Protein AF-A0A7K3IUY4-F1 (afdb_monomer)

Solvent-accessible surface area (backbone atoms only — not comparable to full-atom values): 3540 Å² total; per-residue (Å²): 104,77,94,54,83,54,60,63,51,54,51,52,48,57,38,52,78,67,73,48,52,72,81,47,74,49,78,50,77,50,90,71,55,72,48,79,47,74,41,56,75,48,65,67,63,49,52,51,57,39,47,77,72,70,53,132

Structure (mmCIF, N/CA/C/O backbone):
data_AF-A0A7K3IUY4-F1
#
_entry.id   AF-A0A7K3IUY4-F1
#
loop_
_atom_site.group_PDB
_atom_site.id
_atom_site.type_symbol
_atom_site.label_atom_id
_atom_site.label_alt_id
_atom_site.label_comp_id
_atom_site.label_asym_id
_atom_site.label_entity_id
_atom_site.label_seq_id
_atom_site.pdbx_PDB_ins_code
_atom_site.Cartn_x
_atom_site.Cartn_y
_atom_site.Cartn_z
_atom_site.occupancy
_atom_site.B_iso_or_equiv
_atom_site.auth_seq_id
_atom_site.auth_comp_id
_atom_site.auth_asym_id
_atom_site.auth_atom_id
_atom_site.pdbx_PDB_model_num
ATOM 1 N N . MET A 1 1 ? 10.665 1.835 -14.742 1.00 41.97 1 MET A N 1
ATOM 2 C CA . MET A 1 1 ? 10.788 3.040 -13.887 1.00 41.97 1 MET A CA 1
ATOM 3 C C . MET A 1 1 ? 11.782 2.695 -12.809 1.00 41.97 1 MET A C 1
ATOM 5 O O . MET A 1 1 ? 11.637 1.637 -12.218 1.00 41.97 1 MET A O 1
ATOM 9 N N . GLU A 1 2 ? 12.817 3.517 -12.662 1.00 40.75 2 GLU A N 1
ATOM 10 C CA . GLU A 1 2 ? 13.966 3.278 -11.786 1.00 40.75 2 GLU A CA 1
ATOM 11 C C . GLU A 1 2 ? 13.545 2.849 -10.384 1.00 40.75 2 GLU A C 1
ATOM 13 O O . GLU A 1 2 ? 12.490 3.256 -9.899 1.00 40.75 2 GLU A O 1
ATOM 18 N N . ASN A 1 3 ? 14.403 2.044 -9.766 1.00 49.28 3 ASN A N 1
ATOM 19 C CA . ASN A 1 3 ? 14.355 1.547 -8.399 1.00 49.28 3 ASN A CA 1
ATOM 20 C C . ASN A 1 3 ? 14.145 2.704 -7.390 1.00 49.28 3 ASN A C 1
ATOM 22 O O . ASN A 1 3 ? 15.080 3.206 -6.769 1.00 49.28 3 ASN A O 1
ATOM 26 N N . LYS A 1 4 ? 12.907 3.210 -7.301 1.00 55.62 4 LYS A N 1
ATOM 27 C CA . LYS A 1 4 ? 12.493 4.314 -6.436 1.00 55.62 4 LYS A CA 1
ATOM 28 C C . LYS A 1 4 ? 12.172 3.716 -5.083 1.00 55.62 4 LYS A C 1
ATOM 30 O O . LYS A 1 4 ? 11.019 3.412 -4.783 1.00 55.62 4 LYS A O 1
ATOM 35 N N . SER A 1 5 ? 13.189 3.641 -4.242 1.00 58.59 5 SER A N 1
ATOM 36 C CA . SER A 1 5 ? 13.094 3.373 -2.805 1.00 58.59 5 SER A CA 1
ATOM 37 C C . SER A 1 5 ? 12.035 4.226 -2.071 1.00 58.59 5 SER A C 1
ATOM 39 O O . SER A 1 5 ? 11.649 3.877 -0.962 1.00 58.59 5 SER A O 1
ATOM 41 N N . GLY A 1 6 ? 11.492 5.284 -2.694 1.00 76.19 6 GLY A N 1
ATOM 42 C CA . GLY A 1 6 ? 10.371 6.076 -2.177 1.00 76.19 6 GLY A CA 1
ATOM 43 C C . GLY A 1 6 ? 8.958 5.595 -2.540 1.00 76.19 6 GLY A C 1
ATOM 44 O O . GLY A 1 6 ? 8.032 5.886 -1.796 1.00 76.19 6 GLY A O 1
ATOM 45 N N . ARG A 1 7 ? 8.738 4.834 -3.626 1.00 82.44 7 ARG A N 1
ATOM 46 C CA . ARG A 1 7 ? 7.360 4.524 -4.080 1.00 82.44 7 ARG A CA 1
ATOM 47 C C . ARG A 1 7 ? 6.615 3.617 -3.100 1.00 82.44 7 ARG A C 1
ATOM 49 O O . ARG A 1 7 ? 5.427 3.806 -2.871 1.00 82.44 7 ARG A O 1
ATOM 56 N N . LEU A 1 8 ? 7.318 2.646 -2.514 1.00 86.81 8 LEU A N 1
ATOM 57 C CA . LEU A 1 8 ? 6.762 1.813 -1.448 1.00 86.81 8 LEU A CA 1
ATOM 58 C C . LEU A 1 8 ? 6.455 2.656 -0.205 1.00 86.81 8 LEU A C 1
ATOM 60 O O . LEU A 1 8 ? 5.389 2.492 0.376 1.00 86.81 8 LEU A O 1
ATOM 64 N N . ALA A 1 9 ? 7.358 3.564 0.173 1.00 89.06 9 ALA A N 1
ATOM 65 C CA . ALA A 1 9 ? 7.151 4.449 1.315 1.00 89.06 9 ALA A CA 1
ATOM 66 C C . ALA A 1 9 ? 5.914 5.341 1.121 1.00 89.06 9 ALA A C 1
ATOM 68 O O . ALA A 1 9 ? 5.075 5.378 2.011 1.00 89.06 9 ALA A O 1
ATOM 69 N N . GLU A 1 10 ? 5.739 5.945 -0.061 1.00 91.50 10 GLU A N 1
ATOM 70 C CA . GLU A 1 10 ? 4.543 6.734 -0.402 1.00 91.50 10 GLU A CA 1
ATOM 71 C C . GLU A 1 10 ? 3.255 5.903 -0.268 1.00 91.50 10 GLU A C 1
ATOM 73 O O . GLU A 1 10 ? 2.270 6.370 0.297 1.00 91.50 10 GLU A O 1
ATOM 78 N N . VAL A 1 11 ? 3.247 4.653 -0.756 1.00 92.62 11 VAL A N 1
ATOM 79 C CA . VAL A 1 11 ? 2.079 3.764 -0.610 1.00 92.62 11 VAL A CA 1
ATOM 80 C C . VAL A 1 11 ? 1.787 3.481 0.861 1.00 92.62 11 VAL A C 1
ATOM 82 O O . VAL A 1 11 ? 0.638 3.569 1.287 1.00 92.62 11 VAL A O 1
ATOM 85 N N . LEU A 1 12 ? 2.810 3.128 1.641 1.00 93.38 12 LEU A N 1
ATOM 86 C CA . LEU A 1 12 ? 2.645 2.814 3.059 1.00 93.38 12 LEU A CA 1
ATOM 87 C C . LEU A 1 12 ? 2.187 4.035 3.865 1.00 93.38 12 LEU A C 1
ATOM 89 O O . LEU A 1 12 ? 1.374 3.881 4.770 1.00 93.38 12 LEU A O 1
ATOM 93 N N . GLU A 1 13 ? 2.656 5.231 3.514 1.00 95.00 13 GLU A N 1
ATOM 94 C CA . GLU A 1 13 ? 2.241 6.490 4.134 1.00 95.00 13 GLU A CA 1
ATOM 95 C C . GLU A 1 13 ? 0.767 6.803 3.850 1.00 95.00 13 GLU A C 1
ATOM 97 O O . GLU A 1 13 ? 0.016 7.086 4.780 1.00 95.00 13 GLU A O 1
ATOM 102 N N . VAL A 1 14 ? 0.316 6.656 2.599 1.00 95.50 14 VAL A N 1
ATOM 103 C CA . VAL A 1 14 ? -1.104 6.824 2.237 1.00 95.50 14 VAL A CA 1
ATOM 104 C C . VAL A 1 14 ? -1.992 5.854 3.012 1.00 95.50 14 VAL A C 1
ATOM 106 O O . VAL A 1 14 ? -3.014 6.255 3.560 1.00 95.50 14 VAL A O 1
ATOM 109 N N . LEU A 1 15 ? -1.599 4.581 3.102 1.00 95.94 15 LEU A N 1
ATOM 110 C CA . LEU A 1 15 ? -2.367 3.586 3.853 1.00 95.94 15 LEU A CA 1
ATOM 111 C C . LEU A 1 15 ? -2.359 3.876 5.364 1.00 95.94 15 LEU A C 1
ATOM 113 O O . LEU A 1 15 ? -3.385 3.712 6.021 1.00 95.94 15 LEU A O 1
ATOM 117 N N . GLY A 1 16 ? -1.228 4.332 5.909 1.00 95.81 16 GLY A N 1
ATOM 118 C CA . GLY A 1 16 ? -1.097 4.704 7.318 1.00 95.81 16 GLY A CA 1
ATOM 119 C C . GLY A 1 16 ? -1.948 5.915 7.703 1.00 95.81 16 GLY A C 1
ATOM 120 O O . GLY A 1 16 ? -2.610 5.883 8.738 1.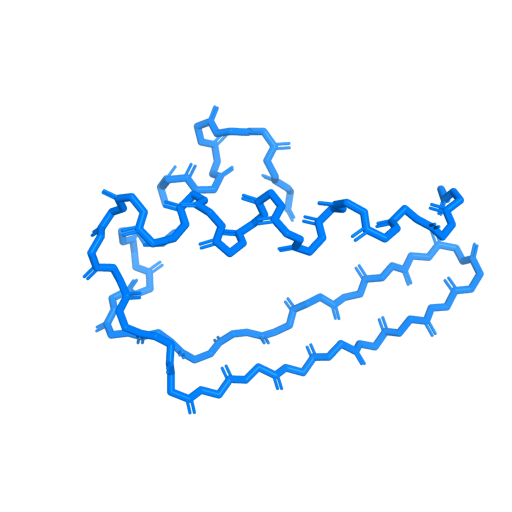00 95.81 16 GLY A O 1
ATOM 121 N N . ASN A 1 17 ? -2.001 6.943 6.850 1.00 96.69 17 ASN A N 1
ATOM 122 C CA . ASN A 1 17 ? -2.837 8.132 7.058 1.00 96.69 17 ASN A CA 1
ATOM 123 C C . ASN A 1 17 ? -4.338 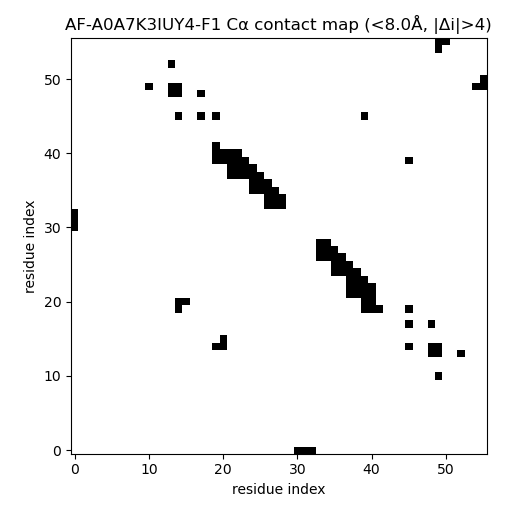7.806 7.071 1.00 96.69 17 ASN A C 1
ATOM 125 O O . ASN A 1 17 ? -5.123 8.504 7.709 1.00 96.69 17 ASN A O 1
ATOM 129 N N . GLU A 1 18 ? -4.728 6.718 6.410 1.00 96.12 18 GLU A N 1
ATOM 130 C CA . GLU A 1 18 ? -6.098 6.210 6.381 1.00 96.12 18 GLU A CA 1
ATOM 131 C C . GLU A 1 18 ? -6.415 5.216 7.509 1.00 96.12 18 GLU A C 1
ATOM 133 O O . GLU A 1 18 ? -7.488 4.607 7.501 1.00 96.12 18 GLU A O 1
ATOM 138 N N . ASP A 1 19 ? -5.512 5.035 8.477 1.00 96.19 19 ASP A N 1
ATOM 139 C CA . ASP A 1 19 ? -5.651 4.088 9.593 1.00 96.19 19 ASP A CA 1
ATOM 140 C C . ASP A 1 19 ? -5.915 2.641 9.117 1.00 96.19 19 ASP A C 1
ATOM 142 O O . ASP A 1 19 ? -6.696 1.875 9.689 1.00 96.19 19 ASP A O 1
ATOM 146 N N . LEU A 1 20 ? -5.282 2.255 8.000 1.00 97.00 20 LEU A N 1
ATOM 147 C CA . LEU A 1 20 ? -5.390 0.913 7.434 1.00 97.00 20 LEU A CA 1
ATOM 148 C C . LEU A 1 20 ? -4.292 0.008 7.986 1.00 97.00 20 LEU A C 1
ATOM 150 O O . LEU A 1 20 ? -3.101 0.188 7.727 1.00 97.00 20 LEU A O 1
ATOM 154 N N . ARG A 1 21 ? -4.698 -1.053 8.685 1.00 96.81 21 ARG A N 1
ATOM 155 C CA . ARG A 1 21 ? -3.760 -2.056 9.190 1.00 96.81 21 ARG A CA 1
ATOM 156 C C . ARG A 1 21 ? -3.337 -3.008 8.075 1.00 96.81 21 ARG A C 1
ATOM 158 O O . ARG A 1 21 ? -4.167 -3.727 7.518 1.00 96.81 21 ARG A O 1
ATOM 165 N N . ILE A 1 22 ? -2.032 -3.090 7.827 1.00 96.31 22 ILE A N 1
ATOM 166 C CA . ILE A 1 22 ? -1.424 -4.063 6.912 1.00 96.31 22 ILE A CA 1
ATOM 167 C C . ILE A 1 22 ? -1.081 -5.336 7.694 1.00 96.31 22 ILE A C 1
ATOM 169 O O . ILE A 1 22 ? -0.363 -5.289 8.688 1.00 96.31 22 ILE A O 1
ATOM 173 N N . THR A 1 23 ? -1.598 -6.480 7.246 1.00 97.00 23 THR A N 1
ATOM 174 C CA . THR A 1 23 ? -1.314 -7.798 7.845 1.00 97.00 23 THR A CA 1
ATOM 175 C C . THR A 1 23 ? -0.152 -8.499 7.145 1.00 97.00 23 THR A C 1
ATOM 177 O O . THR A 1 23 ? 0.621 -9.207 7.782 1.00 97.00 23 THR A O 1
ATOM 180 N N . ALA A 1 24 ? -0.016 -8.301 5.832 1.00 95.69 24 ALA A N 1
ATOM 181 C CA . ALA A 1 24 ? 1.077 -8.847 5.037 1.00 95.69 24 ALA A CA 1
ATOM 182 C C . ALA A 1 24 ? 1.297 -8.010 3.773 1.00 95.69 24 ALA A C 1
ATOM 184 O O . ALA A 1 24 ? 0.364 -7.385 3.262 1.00 95.69 24 ALA A O 1
ATOM 185 N N . LEU A 1 25 ? 2.521 -8.042 3.245 1.00 94.12 25 LEU A N 1
ATOM 186 C CA . LEU A 1 25 ? 2.871 -7.441 1.962 1.00 94.12 25 LEU A CA 1
ATOM 187 C C . LEU A 1 25 ? 3.886 -8.306 1.210 1.00 94.12 25 LEU A C 1
ATOM 189 O O . LEU A 1 25 ? 4.693 -9.000 1.827 1.00 94.12 25 LEU A O 1
ATOM 193 N N . SER A 1 26 ? 3.863 -8.248 -0.121 1.00 92.56 26 SER A N 1
ATOM 194 C CA . SER A 1 26 ? 4.890 -8.851 -0.977 1.00 92.56 26 SER A CA 1
ATOM 195 C C . SER A 1 26 ? 5.219 -7.927 -2.139 1.00 92.56 26 SER A C 1
ATOM 197 O O . SER A 1 26 ? 4.300 -7.417 -2.785 1.00 92.56 26 SER A O 1
ATOM 199 N N . VAL A 1 27 ? 6.504 -7.783 -2.448 1.00 88.69 27 VAL A N 1
ATOM 200 C CA . VAL A 1 27 ? 6.981 -7.034 -3.612 1.00 88.69 27 VAL A CA 1
ATOM 201 C C . VAL A 1 27 ? 7.593 -8.020 -4.598 1.00 88.69 27 VAL A C 1
ATOM 203 O O . VAL A 1 27 ? 8.491 -8.777 -4.238 1.00 88.69 27 VAL A O 1
ATOM 206 N N . ALA A 1 28 ? 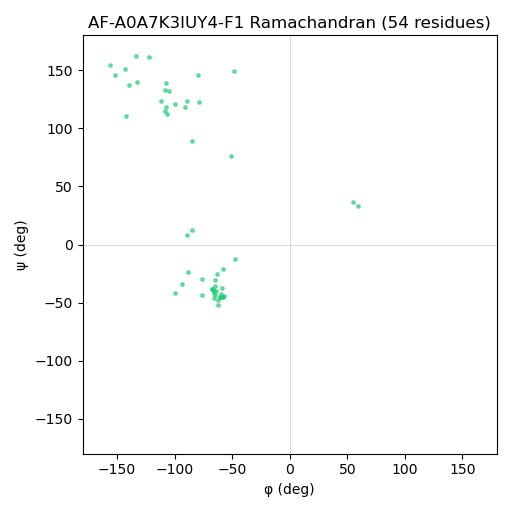7.093 -8.023 -5.829 1.00 86.00 28 ALA A N 1
ATOM 207 C CA . ALA A 1 28 ? 7.757 -8.661 -6.956 1.00 86.00 28 ALA A CA 1
ATOM 208 C C . ALA A 1 28 ? 8.325 -7.551 -7.836 1.00 86.00 28 ALA A C 1
ATOM 210 O O . ALA A 1 28 ? 7.556 -6.785 -8.409 1.00 86.00 28 ALA A O 1
ATOM 211 N N . ASP A 1 29 ? 9.648 -7.444 -7.900 1.00 82.62 29 ASP A N 1
ATOM 212 C CA . ASP A 1 29 ? 10.336 -6.397 -8.650 1.00 82.62 29 ASP A CA 1
ATOM 213 C C . ASP A 1 29 ? 11.002 -6.986 -9.896 1.00 82.62 29 ASP A C 1
ATOM 215 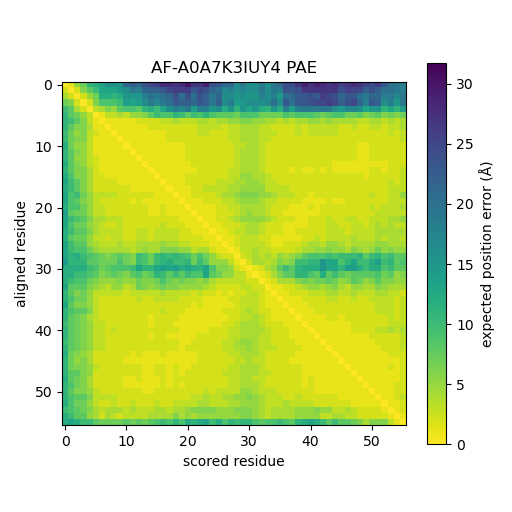O O . ASP A 1 29 ? 11.653 -8.032 -9.839 1.00 82.62 29 ASP A O 1
ATOM 219 N N . THR A 1 30 ? 10.803 -6.330 -11.033 1.00 80.56 30 THR A N 1
ATOM 220 C CA . THR A 1 30 ? 11.438 -6.657 -12.312 1.00 80.56 30 THR A CA 1
ATOM 221 C C . THR A 1 30 ? 11.955 -5.364 -12.933 1.00 80.56 30 THR A C 1
ATOM 223 O O . THR A 1 30 ? 11.491 -4.280 -12.592 1.00 80.56 30 THR A O 1
ATOM 226 N N . ASN A 1 31 ? 12.873 -5.455 -13.898 1.00 76.38 31 ASN A N 1
ATOM 227 C CA . ASN A 1 31 ? 13.443 -4.265 -14.545 1.00 76.38 31 ASN A CA 1
ATOM 228 C C . ASN A 1 31 ? 12.390 -3.354 -15.214 1.00 76.38 31 ASN A C 1
ATOM 230 O O . ASN A 1 31 ? 12.651 -2.171 -15.443 1.00 76.38 31 ASN A O 1
ATOM 234 N N . GLU A 1 32 ? 11.209 -3.886 -15.532 1.00 74.94 32 GLU A N 1
ATOM 235 C CA . GLU A 1 32 ? 10.149 -3.160 -16.233 1.00 74.94 32 GLU A CA 1
ATOM 236 C C . GLU A 1 32 ? 9.060 -2.648 -15.280 1.00 74.94 32 GLU A C 1
ATOM 238 O O . GLU A 1 32 ? 8.618 -1.501 -15.408 1.00 74.94 32 GLU A O 1
ATOM 243 N N . PHE A 1 33 ? 8.654 -3.462 -14.302 1.00 76.19 33 PHE A N 1
ATOM 244 C CA . PHE A 1 33 ? 7.574 -3.146 -13.368 1.00 76.19 33 PHE A CA 1
ATOM 245 C C . PHE A 1 33 ? 7.750 -3.833 -12.009 1.00 76.19 33 PHE A C 1
ATOM 247 O O . PHE A 1 33 ? 8.188 -4.982 -11.920 1.00 76.19 33 PHE A O 1
ATOM 254 N N . GLY A 1 34 ? 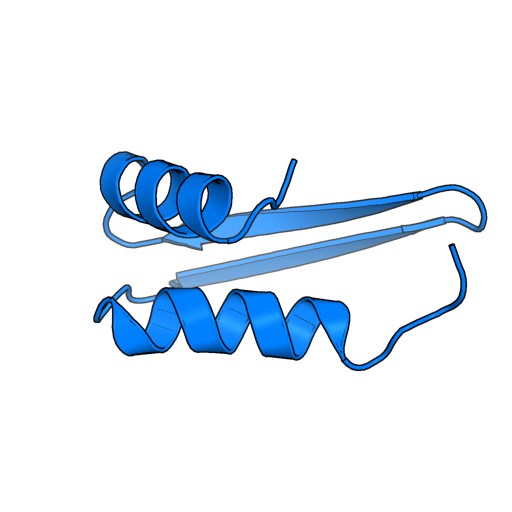7.318 -3.131 -10.959 1.00 82.00 34 GLY A N 1
ATOM 255 C CA . GLY A 1 34 ? 7.168 -3.665 -9.611 1.00 82.00 34 GLY A CA 1
ATOM 256 C C . GLY A 1 34 ? 5.696 -3.912 -9.285 1.00 82.00 34 GLY A C 1
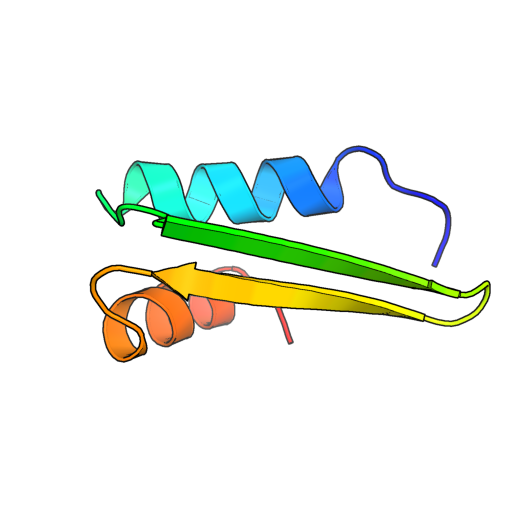ATOM 257 O O . GLY A 1 34 ? 4.852 -3.043 -9.502 1.00 82.00 34 GLY A O 1
ATOM 258 N N . ILE A 1 35 ? 5.381 -5.090 -8.754 1.00 87.25 35 ILE A N 1
ATOM 259 C CA . ILE A 1 35 ? 4.051 -5.455 -8.263 1.00 87.25 35 ILE A CA 1
ATOM 260 C C . ILE A 1 35 ? 4.099 -5.494 -6.739 1.00 87.25 35 ILE A C 1
ATOM 262 O O . ILE A 1 35 ? 4.791 -6.327 -6.154 1.00 87.25 35 ILE A O 1
ATOM 266 N N . LEU A 1 36 ? 3.308 -4.635 -6.099 1.00 89.81 36 LEU A N 1
ATOM 267 C CA . LEU A 1 36 ? 3.063 -4.665 -4.661 1.00 89.81 36 LEU A CA 1
ATOM 268 C C . LEU A 1 36 ? 1.717 -5.349 -4.394 1.00 89.81 36 LEU A C 1
ATOM 27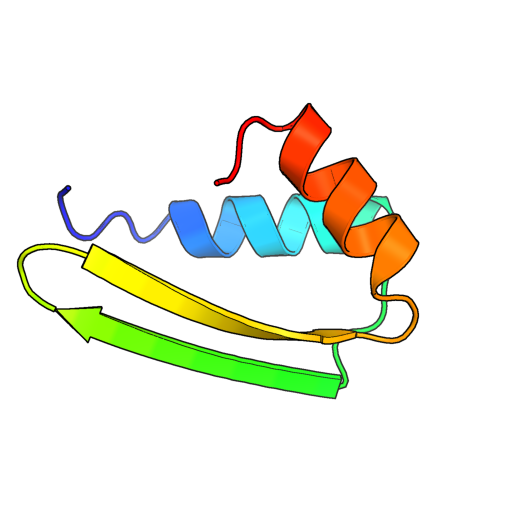0 O O . LEU A 1 36 ? 0.678 -4.899 -4.872 1.00 89.81 36 LEU A O 1
ATOM 274 N N . ARG A 1 37 ? 1.729 -6.437 -3.620 1.00 93.88 37 ARG A N 1
ATOM 275 C CA . ARG A 1 37 ? 0.512 -7.066 -3.085 1.00 93.88 37 ARG A CA 1
ATOM 276 C C . ARG A 1 37 ? 0.417 -6.792 -1.596 1.00 93.88 37 ARG A C 1
ATOM 278 O O . ARG A 1 37 ? 1.421 -6.880 -0.893 1.00 93.88 37 ARG A O 1
ATOM 285 N N . LEU A 1 38 ? -0.789 -6.489 -1.136 1.00 94.75 38 LEU A N 1
ATOM 286 C CA . LEU A 1 38 ? -1.076 -6.080 0.234 1.00 94.75 38 LEU A CA 1
ATOM 287 C C . LEU A 1 38 ? -2.274 -6.873 0.755 1.00 94.75 38 LEU A C 1
ATOM 289 O O . LEU A 1 38 ? -3.256 -7.059 0.037 1.00 94.75 38 LEU A O 1
ATOM 293 N N . ILE A 1 39 ? -2.202 -7.297 2.013 1.00 96.81 39 ILE A N 1
ATOM 294 C CA . ILE A 1 39 ? -3.353 -7.752 2.795 1.00 96.81 39 ILE A CA 1
ATOM 295 C C . ILE A 1 39 ? -3.623 -6.671 3.835 1.00 96.81 39 ILE A C 1
ATOM 297 O O . ILE A 1 39 ? -2.790 -6.432 4.710 1.00 96.81 39 ILE A O 1
ATOM 301 N N . VAL A 1 40 ? -4.775 -6.019 3.725 1.00 97.62 40 VAL A N 1
ATOM 302 C CA . VAL A 1 40 ? -5.183 -4.885 4.564 1.00 97.62 40 VAL A CA 1
ATOM 303 C C . VAL A 1 40 ? -6.498 -5.178 5.274 1.00 97.62 40 VAL A C 1
ATOM 305 O O . VAL A 1 40 ? -7.238 -6.071 4.868 1.00 97.62 40 VAL A O 1
ATOM 308 N N . SER A 1 41 ? -6.789 -4.423 6.332 1.00 97.81 41 SER A N 1
ATOM 309 C CA . SER A 1 41 ? -8.047 -4.530 7.076 1.00 97.81 41 SER A CA 1
ATOM 310 C C . SER A 1 41 ? -9.288 -4.146 6.263 1.00 97.81 41 SER A C 1
ATOM 312 O O . SER A 1 41 ? -10.347 -4.706 6.519 1.00 97.81 41 SER A O 1
ATOM 314 N N . ASP A 1 42 ? -9.162 -3.227 5.299 1.00 97.88 42 ASP A N 1
ATOM 315 C CA . ASP A 1 42 ? -10.244 -2.810 4.396 1.00 97.88 42 ASP A CA 1
ATOM 316 C C . ASP A 1 42 ? -9.690 -2.564 2.984 1.00 97.88 42 ASP A C 1
ATOM 318 O O . ASP A 1 42 ? -8.915 -1.633 2.744 1.00 97.88 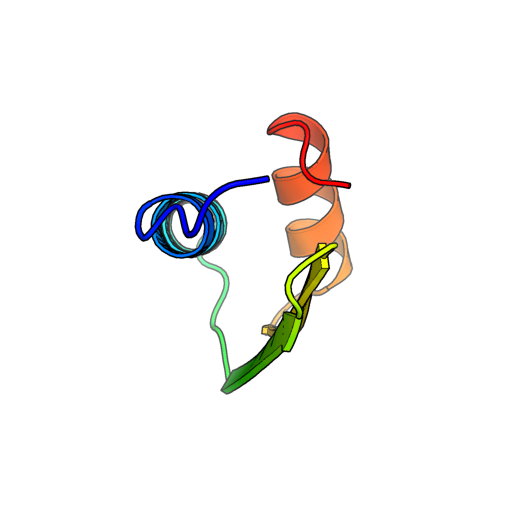42 ASP A O 1
ATOM 322 N N . THR A 1 43 ? -10.056 -3.433 2.040 1.00 96.50 43 THR A N 1
ATOM 323 C CA . THR A 1 43 ? -9.549 -3.375 0.664 1.00 96.50 43 THR A CA 1
ATOM 324 C C . THR A 1 43 ? -10.196 -2.277 -0.168 1.00 96.50 43 THR A C 1
ATOM 326 O O . THR A 1 43 ? -9.547 -1.750 -1.072 1.00 96.50 43 THR A O 1
ATOM 329 N N . ASP A 1 44 ? -11.449 -1.921 0.108 1.00 97.00 44 ASP A N 1
ATOM 330 C CA . ASP A 1 44 ? -12.172 -0.921 -0.677 1.00 97.00 44 ASP A CA 1
ATOM 331 C C . ASP A 1 44 ? -11.697 0.483 -0.312 1.00 97.00 44 ASP A C 1
ATOM 333 O O . ASP A 1 44 ? -11.373 1.273 -1.205 1.00 97.00 44 ASP A O 1
ATOM 337 N N . LYS A 1 45 ? -11.521 0.750 0.988 1.00 97.25 45 LYS A N 1
ATOM 338 C CA . LYS A 1 45 ? -10.907 1.990 1.473 1.00 97.25 45 LYS A CA 1
ATOM 339 C C . LYS A 1 45 ? -9.474 2.144 0.959 1.00 97.25 45 LYS A C 1
ATOM 341 O O . LYS A 1 45 ? -9.126 3.197 0.428 1.00 97.25 45 LYS A O 1
ATOM 346 N N . ALA A 1 46 ? -8.667 1.080 1.022 1.00 96.75 46 ALA A N 1
ATOM 347 C CA . ALA A 1 46 ? -7.308 1.092 0.477 1.00 96.75 46 ALA A CA 1
ATOM 348 C C . ALA A 1 46 ? -7.289 1.421 -1.024 1.00 96.75 46 ALA A C 1
ATOM 350 O O . ALA A 1 46 ? -6.505 2.257 -1.469 1.00 96.75 46 ALA A O 1
ATOM 351 N N . ARG A 1 47 ? -8.173 0.804 -1.822 1.00 95.69 47 ARG A N 1
ATOM 352 C CA . ARG A 1 47 ? -8.264 1.087 -3.264 1.00 95.69 47 ARG A CA 1
ATOM 353 C C . ARG A 1 47 ? -8.683 2.525 -3.546 1.00 95.69 47 ARG A C 1
ATOM 355 O O . ARG A 1 47 ? -8.148 3.115 -4.481 1.00 95.69 47 ARG A O 1
ATOM 362 N N . ALA A 1 48 ? -9.624 3.074 -2.781 1.00 96.69 48 ALA A N 1
ATOM 363 C CA . ALA A 1 48 ? -10.054 4.460 -2.935 1.00 96.69 48 ALA A CA 1
ATOM 364 C C . ALA A 1 48 ? -8.896 5.435 -2.661 1.00 96.69 48 ALA A C 1
ATOM 366 O O . ALA A 1 48 ? -8.555 6.229 -3.539 1.00 96.69 48 ALA A O 1
ATOM 367 N N . ALA A 1 49 ? -8.224 5.287 -1.516 1.00 95.94 49 ALA A N 1
ATOM 368 C CA . ALA A 1 49 ? -7.102 6.134 -1.113 1.00 95.94 49 ALA A CA 1
ATOM 369 C C . ALA A 1 49 ? -5.933 6.084 -2.111 1.00 95.94 49 ALA A C 1
ATOM 371 O O . ALA A 1 49 ? -5.369 7.113 -2.491 1.00 95.94 49 ALA A O 1
ATOM 372 N N . LEU A 1 50 ? -5.597 4.886 -2.604 1.00 94.44 50 LEU A N 1
ATOM 373 C CA . LEU A 1 50 ? -4.533 4.708 -3.593 1.00 94.44 50 LEU A CA 1
ATOM 374 C C . LEU A 1 50 ? -4.886 5.332 -4.953 1.00 94.44 50 LEU A C 1
ATOM 376 O O . LEU A 1 50 ? -4.023 5.934 -5.594 1.00 94.44 50 LEU A O 1
ATOM 380 N N . ARG A 1 51 ? -6.149 5.248 -5.393 1.00 94.62 51 ARG A N 1
ATOM 381 C CA . ARG A 1 51 ? -6.596 5.896 -6.638 1.00 94.62 51 ARG A CA 1
ATOM 382 C C . ARG A 1 51 ? -6.548 7.417 -6.552 1.00 94.62 51 ARG A C 1
ATOM 384 O O . ARG A 1 51 ? -6.144 8.053 -7.524 1.00 94.62 51 ARG A O 1
ATOM 391 N N . GLU A 1 52 ? -6.925 7.989 -5.413 1.00 94.88 52 GLU A N 1
ATOM 392 C CA . GLU A 1 52 ? -6.851 9.435 -5.173 1.00 94.88 52 GLU A CA 1
ATOM 393 C C . GLU A 1 52 ? -5.412 9.958 -5.308 1.00 94.88 52 GLU A C 1
ATOM 395 O O . GLU A 1 52 ? -5.166 10.987 -5.939 1.00 94.88 52 GLU A O 1
ATOM 400 N N . HIS A 1 53 ? -4.441 9.166 -4.850 1.00 91.12 53 HIS A N 1
ATOM 401 C CA . HIS A 1 53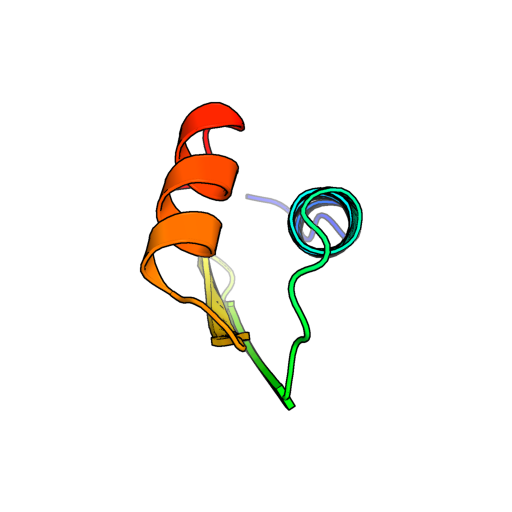 ? -3.010 9.455 -4.963 1.00 91.12 53 HIS A CA 1
ATOM 402 C C . HIS A 1 53 ? -2.380 9.011 -6.300 1.00 91.12 53 HIS A C 1
ATOM 404 O O . HIS A 1 53 ? -1.156 9.020 -6.449 1.00 91.12 53 HIS A O 1
ATOM 410 N N . LYS A 1 54 ? -3.196 8.660 -7.307 1.00 90.56 54 LYS A N 1
ATOM 411 C CA . LYS A 1 54 ? -2.760 8.267 -8.663 1.00 90.56 54 LYS A CA 1
ATOM 412 C C . LYS A 1 54 ? -1.835 7.040 -8.687 1.00 90.56 54 LYS A C 1
ATOM 414 O O . LYS A 1 54 ? -0.941 6.944 -9.533 1.00 90.56 54 LYS A O 1
ATOM 419 N N . PHE A 1 55 ? -2.030 6.101 -7.764 1.00 87.38 55 PHE A N 1
ATOM 420 C CA . PHE A 1 55 ? -1.495 4.749 -7.906 1.00 87.38 55 PHE A CA 1
ATOM 421 C C . PHE A 1 55 ? -2.400 3.931 -8.839 1.00 87.38 55 PHE A C 1
ATOM 423 O O . PHE A 1 55 ? -3.618 4.137 -8.873 1.00 87.38 55 PHE A O 1
ATOM 430 N N . THR A 1 56 ? -1.786 3.038 -9.618 1.00 73.25 56 THR A N 1
ATOM 431 C CA . THR A 1 56 ? -2.446 2.252 -10.672 1.00 73.25 56 THR A CA 1
ATOM 432 C C . THR A 1 56 ? -2.628 0.805 -10.253 1.00 73.25 56 THR A C 1
ATOM 434 O O . THR A 1 56 ? -1.667 0.249 -9.676 1.00 73.25 56 THR A O 1
#

Radius of gyration: 11.28 Å; Cα contacts (8 Å, |Δi|>4): 52; chains: 1; bounding box: 26×18×26 Å

Sequence (56 aa):
MENKSGRLAEVLEVLGNEDLRITALSVADTNEFGILRLIVSDTDKARAALREHKFT

Secondary structure (DSSP, 8-state):
----TTHHHHHHHHHHHTTPPEEEEEEEE-SS-EEEEEEES-HHHHHHHHHHTT--

Foldseek 3Di:
DDPPPCPVVVLVVLCVVVVKDWPDWDWDDDPVDIDIDTDIPDPVSSVVSCVVVVHD

pLDDT: mean 87.58, std 13.86, range [40.75, 97.88]

Mean predicted aligned error: 4.72 Å

Nearest PDB structures (foldseek):
  2f06-assembly1_A  TM=9.060E-01  e=3.154E-04  Bacteroides thetaiotaomicron VPI-5482
  1sc6-assembly1_B  TM=7.964E-01  e=4.072E-02  Escherichia coli
  2qmw-assembly1_B-2  TM=6.409E-01  e=2.627E-01  Staphylococcus aureus subsp. aureus Mu50
  3ab4-assembly1_A  TM=6.387E-01  e=1.883E-01  Corynebacterium glutamicum
  1u8s-assembly1_A  TM=6.526E-01  e=5.113E-01  Vibrio cholerae